Protein AF-A0A0C9X669-F1 (afdb_monomer_lite)

Sequence (153 aa):
MADAERERRRGGKDPAMNGLTVEHLPAEVLSNIFTFCIPDPLKDDTGGRTTLEILEDVCDAWKTITSSTPELWTIISVKFHAGTKKHDVEQAFNSTKLFLQRSGILPLRISIIDRYRSPSSDCASLLRLIAEHSKRWRYVHFEMPMRSHRLIN

Foldseek 3Di:
DPPPVVPVPPPDPDPPCPPPDVVNDPLVVLLVVLLVVQDDLVPDPPPDDHSLNVQLPPDVSSVVSSQQNLSNLQEQHEADDVPDDPVSLVVSQVSNVSSVVSNPLAAHAYEYADPDPDPPRCVVVSVVVVVVNVVRYPHYHYHHDPPPDPPDD

Structure (mmCIF, N/CA/C/O backbone):
data_AF-A0A0C9X669-F1
#
_entry.id   AF-A0A0C9X669-F1
#
loop_
_atom_site.group_PDB
_atom_site.id
_atom_site.type_symbol
_atom_site.label_atom_id
_atom_site.label_alt_id
_atom_site.label_comp_id
_atom_site.label_asym_id
_atom_site.label_entity_id
_atom_site.label_seq_id
_atom_site.pdbx_PDB_ins_code
_atom_site.Cartn_x
_atom_site.Cartn_y
_atom_site.Cartn_z
_atom_site.occupancy
_atom_site.B_iso_or_equiv
_atom_site.auth_seq_id
_atom_site.auth_comp_id
_atom_site.auth_asym_id
_atom_site.auth_atom_id
_atom_site.pdbx_PDB_model_num
ATOM 1 N N . MET A 1 1 ? -30.921 54.934 20.403 1.00 48.88 1 MET A N 1
ATOM 2 C CA . MET A 1 1 ? -30.989 54.160 19.139 1.00 48.88 1 MET A CA 1
ATOM 3 C C . MET A 1 1 ? -29.836 53.151 18.989 1.00 48.88 1 MET A C 1
ATOM 5 O O . MET A 1 1 ? -29.599 52.693 17.883 1.00 48.88 1 MET A O 1
ATOM 9 N N . ALA A 1 2 ? -29.147 52.772 20.081 1.00 50.59 2 ALA A N 1
ATOM 10 C CA . ALA A 1 2 ? -28.011 51.836 20.063 1.00 50.59 2 ALA A CA 1
ATOM 11 C C . ALA A 1 2 ? -28.250 50.534 20.866 1.00 50.59 2 ALA A C 1
ATOM 13 O O . ALA A 1 2 ? -27.429 49.627 20.797 1.00 50.59 2 ALA A O 1
ATOM 14 N N . ASP A 1 3 ? -29.379 50.407 21.578 1.00 43.78 3 ASP A N 1
ATOM 15 C CA . ASP A 1 3 ? -29.669 49.243 22.438 1.00 43.78 3 ASP A CA 1
ATOM 16 C C . ASP A 1 3 ? -30.561 48.168 21.796 1.00 43.78 3 ASP A C 1
ATOM 18 O O . ASP A 1 3 ? -30.650 47.059 22.310 1.00 43.78 3 ASP A O 1
ATOM 22 N N . ALA A 1 4 ? -31.179 48.436 20.641 1.00 43.97 4 ALA A N 1
ATOM 23 C CA . ALA A 1 4 ? -32.070 47.471 19.983 1.00 43.97 4 ALA A CA 1
ATOM 24 C C . ALA A 1 4 ? -31.332 46.421 19.121 1.00 43.97 4 ALA A C 1
ATOM 26 O O . ALA A 1 4 ? -31.909 45.397 18.765 1.00 43.97 4 ALA A O 1
ATOM 27 N N . GLU A 1 5 ? -30.049 46.636 18.807 1.00 40.78 5 GLU A N 1
ATOM 28 C CA . GLU A 1 5 ? -29.266 45.733 17.942 1.00 40.78 5 GLU A CA 1
ATOM 29 C C . GLU A 1 5 ? -28.485 44.670 18.743 1.00 40.78 5 GLU A C 1
ATOM 31 O O . GLU A 1 5 ? -27.978 43.697 18.182 1.00 40.78 5 GLU A O 1
ATOM 36 N N . ARG A 1 6 ? -28.385 44.818 20.074 1.00 38.69 6 ARG A N 1
ATOM 37 C CA . ARG A 1 6 ? -27.573 43.925 20.921 1.00 38.69 6 ARG A CA 1
ATOM 38 C C . ARG A 1 6 ? -28.297 42.641 21.338 1.00 38.69 6 ARG A C 1
ATOM 40 O O . ARG A 1 6 ? -27.639 41.680 21.730 1.00 38.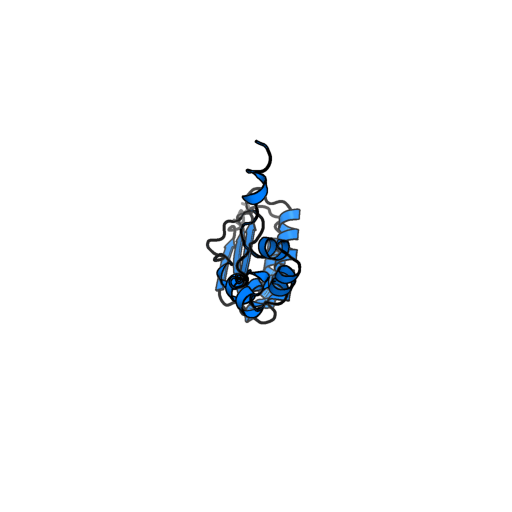69 6 ARG A O 1
ATOM 47 N N . GLU A 1 7 ? -29.620 42.578 21.184 1.00 40.53 7 GLU A N 1
ATOM 48 C CA . GLU A 1 7 ? -30.415 41.395 21.545 1.00 40.53 7 GLU A CA 1
ATOM 49 C C . GLU A 1 7 ? -30.576 40.366 20.413 1.00 40.53 7 GLU A C 1
ATOM 51 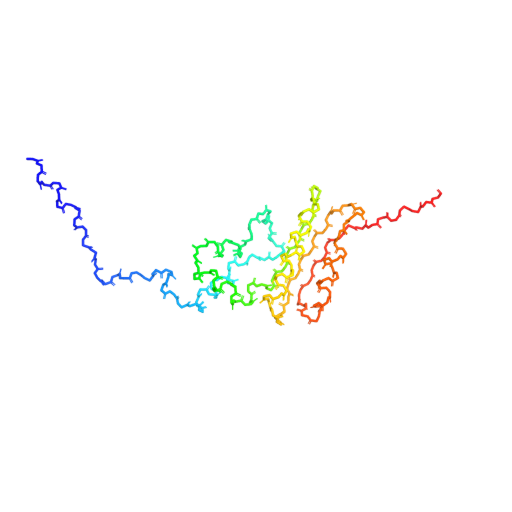O O . GLU A 1 7 ? -30.878 39.204 20.678 1.00 40.53 7 GLU A O 1
ATOM 56 N N . ARG A 1 8 ? -30.259 40.710 19.156 1.00 41.78 8 ARG A N 1
ATOM 57 C CA . ARG A 1 8 ? -30.366 39.768 18.019 1.00 41.78 8 ARG A CA 1
ATOM 58 C C . ARG A 1 8 ? -29.276 38.691 17.961 1.00 41.78 8 ARG A C 1
ATOM 60 O O . ARG A 1 8 ? -29.340 37.808 17.113 1.00 41.78 8 ARG A O 1
ATOM 67 N N . ARG A 1 9 ? -28.286 38.722 18.862 1.00 47.00 9 ARG A N 1
ATOM 68 C CA . ARG A 1 9 ? -27.230 37.692 18.971 1.00 47.00 9 ARG A CA 1
ATOM 69 C C . ARG A 1 9 ? -27.495 36.631 20.041 1.00 47.00 9 ARG A C 1
ATOM 71 O O . ARG A 1 9 ? -26.621 35.810 20.303 1.00 47.00 9 ARG A O 1
ATOM 78 N N . ARG A 1 10 ? -28.686 36.601 20.643 1.00 46.16 10 ARG A N 1
ATOM 79 C CA . ARG A 1 10 ? -29.150 35.454 21.438 1.00 46.16 10 ARG A CA 1
ATOM 80 C C . ARG A 1 10 ? -29.969 34.513 20.558 1.00 46.16 10 ARG A C 1
ATOM 82 O O . ARG A 1 10 ? -31.157 34.313 20.770 1.00 46.16 10 ARG A O 1
ATOM 89 N N . GLY A 1 11 ? -29.311 33.933 19.555 1.00 42.78 11 GLY A N 1
ATOM 90 C CA . GLY A 1 11 ? -29.785 32.683 18.974 1.00 42.78 11 GLY A CA 1
ATOM 91 C C . GLY A 1 11 ? -29.627 31.607 20.040 1.00 42.78 11 GLY A C 1
ATOM 92 O O . GLY A 1 11 ? -28.502 31.232 20.370 1.00 42.78 11 GLY A O 1
ATOM 93 N N . GLY A 1 12 ? -30.742 31.198 20.641 1.00 44.34 12 GLY A N 1
ATOM 94 C CA . GLY A 1 12 ? -30.787 30.076 21.566 1.00 44.34 12 GLY A CA 1
ATOM 95 C C . GLY A 1 12 ? -30.197 28.848 20.887 1.00 44.34 12 GLY A C 1
ATOM 96 O O . GLY A 1 12 ? -30.650 28.435 19.824 1.00 44.34 12 GLY A O 1
ATOM 97 N N . LYS A 1 13 ? -29.142 28.291 21.480 1.00 49.97 13 LYS A N 1
ATOM 98 C CA . LYS A 1 13 ? -28.672 26.962 21.119 1.00 49.97 13 LYS A CA 1
ATOM 99 C C . LYS A 1 13 ? -29.643 25.995 21.781 1.00 49.97 13 LYS A C 1
ATOM 101 O O . LYS A 1 13 ? -29.571 25.806 22.993 1.00 49.97 13 LYS A O 1
ATOM 106 N N . ASP A 1 14 ? -30.588 25.472 21.005 1.00 50.53 14 ASP A N 1
ATOM 107 C CA . ASP A 1 14 ? -31.510 24.443 21.473 1.00 50.53 14 ASP A CA 1
ATOM 108 C C . ASP A 1 14 ? -30.697 23.279 22.070 1.00 50.53 14 ASP A C 1
ATOM 110 O O . ASP A 1 14 ? -29.898 22.664 21.357 1.00 50.53 14 ASP A O 1
ATOM 114 N N . PRO A 1 15 ? -30.869 22.942 23.361 1.00 52.62 15 PRO A N 1
ATOM 115 C CA . PRO A 1 15 ? -30.078 21.906 24.031 1.00 52.62 15 PRO A CA 1
ATOM 116 C C . PRO A 1 15 ? -30.405 20.480 23.549 1.00 52.62 15 PRO A C 1
ATOM 118 O O . PRO A 1 15 ? -29.800 19.520 24.019 1.00 52.62 15 PRO A O 1
ATOM 121 N N . ALA A 1 16 ? -31.352 20.329 22.616 1.00 51.41 16 ALA A N 1
ATOM 122 C CA . ALA A 1 16 ? -31.827 19.048 22.098 1.00 51.41 16 ALA A CA 1
ATOM 123 C C . ALA A 1 16 ? -31.192 18.626 20.758 1.00 51.41 16 ALA A C 1
ATOM 125 O O . ALA A 1 16 ? -31.369 17.484 20.343 1.00 51.41 16 ALA A O 1
ATOM 126 N N . MET A 1 17 ? -30.421 19.498 20.099 1.00 52.75 17 MET A N 1
ATOM 127 C CA . MET A 1 17 ? -29.575 19.118 18.962 1.00 52.75 17 MET A CA 1
ATOM 128 C C . MET A 1 17 ? -28.104 19.320 19.319 1.00 52.75 17 MET A C 1
ATOM 130 O O . MET A 1 17 ? -27.390 20.126 18.722 1.00 52.75 17 MET A O 1
ATOM 134 N N . ASN A 1 18 ? -27.624 18.516 20.271 1.00 55.59 18 ASN A N 1
ATOM 135 C CA . ASN A 1 18 ? -26.244 18.046 20.208 1.00 55.59 18 ASN A CA 1
ATOM 136 C C . ASN A 1 18 ? -26.146 17.200 18.936 1.00 55.59 18 ASN A C 1
ATOM 138 O O . ASN A 1 18 ? -26.348 15.988 18.963 1.00 55.59 18 ASN A O 1
ATOM 142 N N . GLY A 1 19 ? -25.992 17.885 17.800 1.00 56.00 19 GLY A N 1
ATOM 143 C CA . GLY A 1 19 ? -25.885 17.265 16.494 1.00 56.00 19 GLY A CA 1
ATOM 144 C C . GLY A 1 19 ? -24.826 16.180 16.564 1.00 56.00 19 GLY A C 1
ATOM 145 O O . GLY A 1 19 ? -23.771 16.390 17.158 1.00 56.00 19 GLY A O 1
ATOM 146 N N . LEU A 1 20 ? -25.141 15.018 15.998 1.00 61.62 20 LEU A N 1
ATOM 147 C CA . LEU A 1 20 ? -24.198 13.927 15.792 1.00 61.62 20 LEU A CA 1
ATOM 148 C C . LEU A 1 20 ? -23.053 14.453 14.919 1.00 61.62 20 LEU A C 1
ATOM 150 O O . LEU A 1 20 ? -23.101 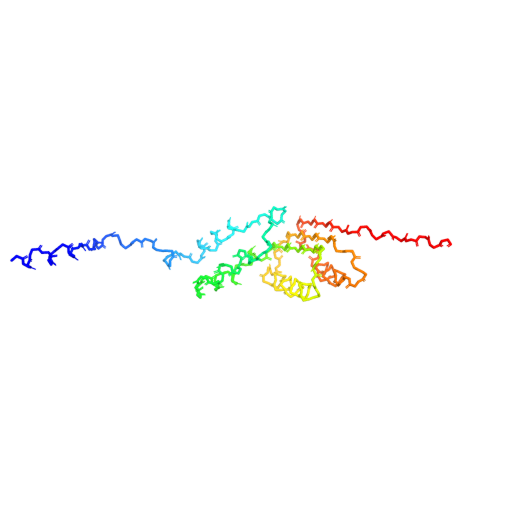14.376 13.693 1.00 61.62 20 LEU A O 1
ATOM 154 N N . THR A 1 21 ? -22.057 15.076 15.539 1.00 79.38 21 THR A N 1
ATOM 155 C CA . THR A 1 21 ? -20.834 15.469 14.856 1.00 79.38 21 THR A CA 1
ATOM 156 C C . THR A 1 21 ? -20.024 14.212 14.591 1.00 79.38 21 THR A C 1
ATOM 158 O O . THR A 1 21 ? -20.125 13.210 15.305 1.00 79.38 21 THR A O 1
ATOM 161 N N . VAL A 1 22 ? -19.224 14.250 13.530 1.00 79.31 22 VAL A N 1
ATOM 162 C CA . VAL A 1 22 ? -18.468 13.084 13.061 1.00 79.31 22 VAL A CA 1
ATOM 163 C C . VAL A 1 22 ? -17.500 12.562 14.136 1.00 79.31 22 VAL A C 1
ATOM 165 O O . VAL A 1 22 ? -17.201 11.373 14.158 1.00 79.31 22 VAL A O 1
ATOM 168 N N . GLU A 1 23 ? -17.088 13.411 15.086 1.00 77.50 23 GLU A N 1
ATOM 169 C CA . GLU A 1 23 ? -16.278 13.025 16.251 1.00 77.50 23 GLU A CA 1
ATOM 170 C C . GLU A 1 23 ? -16.987 12.118 17.277 1.00 77.50 23 GLU A C 1
ATOM 172 O O . GLU A 1 23 ? -16.308 11.472 18.069 1.00 77.50 23 GLU A O 1
ATOM 177 N N . HIS A 1 24 ? -18.322 12.034 17.264 1.00 84.06 24 HIS A N 1
ATOM 178 C CA . HIS A 1 24 ? -19.091 11.163 18.165 1.00 84.06 24 HIS A CA 1
ATOM 179 C C . HIS A 1 24 ? -19.453 9.814 17.534 1.00 84.06 24 HIS A C 1
ATOM 181 O O . HIS A 1 24 ? -20.076 8.976 18.191 1.00 84.06 24 HIS A O 1
ATOM 187 N N . LEU A 1 25 ? -19.101 9.589 16.264 1.00 88.00 25 LEU A N 1
ATOM 188 C CA . LEU A 1 25 ? -19.315 8.292 15.637 1.00 88.00 25 LEU A CA 1
ATOM 189 C C . LEU A 1 25 ? -18.364 7.251 16.249 1.00 88.00 25 LEU A C 1
ATOM 191 O O . LEU A 1 25 ? -17.180 7.540 16.440 1.00 88.00 25 LEU A O 1
ATOM 195 N N . PRO A 1 26 ? -18.838 6.020 16.515 1.00 91.25 26 PRO A N 1
ATOM 196 C CA . PRO A 1 26 ? -17.958 4.927 16.901 1.00 91.25 26 PRO A CA 1
ATOM 197 C C . PRO A 1 26 ? -16.865 4.702 15.852 1.00 91.25 26 PRO A C 1
ATOM 199 O O . PRO A 1 26 ? -17.112 4.824 14.648 1.00 91.25 26 PRO A O 1
ATOM 202 N N . ALA A 1 27 ? -15.678 4.294 16.304 1.00 91.50 27 ALA A N 1
ATOM 203 C CA . ALA A 1 27 ? -14.545 4.007 15.423 1.00 91.50 27 ALA A CA 1
ATOM 204 C C . ALA A 1 27 ? -14.893 2.982 14.327 1.00 91.50 27 ALA A C 1
ATOM 206 O O . ALA A 1 27 ? -14.428 3.117 13.202 1.00 91.50 27 ALA A O 1
ATOM 207 N N . GLU A 1 28 ? -15.760 2.014 14.635 1.00 92.12 28 GLU A N 1
ATOM 208 C CA . GLU A 1 28 ? -16.263 0.990 13.707 1.00 92.12 28 GLU A CA 1
ATOM 209 C C . GLU A 1 28 ? -17.112 1.575 12.568 1.00 92.12 28 GLU A C 1
ATOM 211 O O . GLU A 1 28 ? -17.086 1.098 11.436 1.00 92.12 28 GLU A O 1
ATOM 216 N N . VAL A 1 29 ? -17.887 2.625 12.853 1.00 94.31 29 VAL A N 1
ATOM 217 C CA . VAL A 1 29 ? -18.707 3.294 11.837 1.00 94.31 29 VAL A CA 1
ATOM 218 C C . VAL A 1 29 ? -17.808 4.127 10.930 1.00 94.31 29 VAL A C 1
ATOM 220 O O . VAL A 1 29 ? -17.960 4.083 9.711 1.00 94.31 29 VAL A O 1
ATOM 223 N N . LEU A 1 30 ? -16.842 4.842 11.511 1.00 93.38 30 LEU A N 1
ATOM 224 C CA . LEU A 1 30 ? -15.858 5.613 10.752 1.00 93.38 30 LEU A CA 1
ATOM 225 C C . LEU A 1 30 ? -14.972 4.718 9.883 1.00 93.38 30 LEU A C 1
ATOM 227 O O . LEU A 1 30 ? -14.794 5.024 8.708 1.00 93.38 30 LEU A O 1
ATOM 231 N N . SER A 1 31 ? -14.474 3.597 10.413 1.00 93.44 31 SER A N 1
ATOM 232 C CA . SER A 1 31 ? -13.670 2.650 9.636 1.00 93.44 31 SER A CA 1
ATOM 233 C C . SER A 1 31 ? -14.465 2.100 8.453 1.00 93.44 31 SER A C 1
ATOM 235 O O . SER A 1 31 ? -13.973 2.123 7.325 1.00 93.44 31 SER A O 1
ATOM 237 N N . ASN A 1 32 ? -15.727 1.716 8.670 1.00 93.56 32 ASN A N 1
ATOM 238 C CA . ASN A 1 32 ? -16.619 1.296 7.594 1.00 93.56 32 ASN A CA 1
ATOM 239 C C . ASN A 1 32 ? -16.796 2.400 6.545 1.00 93.56 32 ASN A C 1
ATOM 241 O O . ASN A 1 32 ? -16.626 2.130 5.359 1.00 93.56 32 ASN A O 1
ATOM 245 N N . ILE A 1 33 ? -17.065 3.645 6.951 1.00 93.44 33 ILE A N 1
ATOM 246 C CA . ILE A 1 33 ? -17.164 4.782 6.020 1.00 93.44 33 ILE A CA 1
ATOM 247 C C . ILE A 1 33 ? -15.875 4.928 5.203 1.00 93.44 33 ILE A C 1
ATOM 249 O O . ILE A 1 33 ? -15.943 5.033 3.980 1.00 93.44 33 ILE A O 1
ATOM 253 N N . PHE A 1 34 ? -14.707 4.868 5.844 1.00 93.56 34 PHE A N 1
ATOM 254 C CA . PHE A 1 34 ? -13.420 5.006 5.162 1.00 93.56 34 PHE A CA 1
ATOM 255 C C . PHE A 1 34 ? -13.217 3.929 4.095 1.00 93.56 34 PHE A C 1
ATOM 257 O O . PHE A 1 34 ? -12.693 4.243 3.028 1.00 93.56 34 PHE A O 1
ATOM 264 N N . THR A 1 35 ? -13.688 2.694 4.317 1.00 90.25 35 THR A N 1
ATOM 265 C CA . THR A 1 35 ? -13.587 1.632 3.296 1.00 90.25 35 THR A CA 1
ATOM 266 C C . THR A 1 35 ? -14.381 1.952 2.028 1.00 90.25 35 THR A C 1
ATOM 268 O O . THR A 1 35 ? -13.949 1.585 0.937 1.00 90.25 35 THR A O 1
ATOM 271 N N . PHE A 1 36 ? -15.488 2.695 2.138 1.00 88.44 36 PHE A N 1
ATOM 272 C CA . PHE A 1 36 ? -16.260 3.169 0.984 1.00 88.44 36 PHE A CA 1
ATOM 273 C C . PHE A 1 36 ? -15.625 4.373 0.281 1.00 88.44 36 PHE A C 1
ATOM 275 O O . PHE A 1 36 ? -15.953 4.648 -0.872 1.00 88.44 36 PHE A O 1
ATOM 282 N N . CYS A 1 37 ? -14.720 5.090 0.947 1.00 87.19 37 CYS A N 1
ATOM 283 C CA . CYS A 1 37 ? -14.008 6.224 0.363 1.00 87.19 37 CYS A CA 1
ATOM 284 C C . CYS A 1 37 ? -12.818 5.803 -0.511 1.00 87.19 37 CYS A C 1
ATOM 286 O O . CYS A 1 37 ? -12.292 6.638 -1.249 1.00 87.19 37 CYS A O 1
ATOM 288 N N . ILE A 1 38 ? -12.368 4.546 -0.433 1.00 82.06 38 ILE A N 1
ATOM 289 C CA . ILE A 1 38 ? -11.204 4.095 -1.201 1.00 82.06 38 ILE A CA 1
ATOM 290 C C . ILE A 1 38 ? -11.588 3.906 -2.674 1.00 82.06 38 ILE A C 1
ATOM 292 O O . ILE A 1 38 ? -12.477 3.105 -2.980 1.00 82.06 38 ILE A O 1
ATOM 296 N N . PRO A 1 39 ? -10.918 4.612 -3.604 1.00 74.25 39 PRO A N 1
ATOM 297 C CA . PRO A 1 39 ? -11.195 4.484 -5.024 1.00 74.25 39 PRO A CA 1
ATOM 298 C C . PRO A 1 39 ? -10.828 3.089 -5.538 1.00 74.25 39 PRO A C 1
ATOM 300 O O . PRO A 1 39 ? -9.946 2.399 -5.023 1.00 74.25 39 PRO A O 1
ATOM 303 N N . ASP A 1 40 ? -11.515 2.665 -6.598 1.00 73.06 40 ASP A N 1
ATOM 304 C CA . ASP A 1 40 ? -11.186 1.417 -7.278 1.00 73.06 40 ASP A CA 1
ATOM 305 C C . ASP A 1 40 ? -9.777 1.527 -7.895 1.00 73.06 40 ASP A C 1
ATOM 307 O O . ASP A 1 40 ? -9.569 2.411 -8.729 1.00 73.06 40 ASP A O 1
ATOM 311 N N . PRO A 1 41 ? -8.815 0.641 -7.563 1.00 63.97 41 PRO A N 1
ATOM 312 C CA . PRO A 1 41 ? -7.429 0.726 -8.046 1.00 63.97 41 PRO A CA 1
ATOM 313 C C . PRO A 1 41 ? -7.278 0.737 -9.570 1.00 63.97 41 PRO A C 1
ATOM 315 O O . PRO A 1 41 ? -6.250 1.164 -10.088 1.00 63.97 41 PRO A O 1
ATOM 318 N N . LEU A 1 42 ? -8.284 0.251 -10.298 1.00 60.34 42 LEU A N 1
ATOM 319 C CA . LEU A 1 42 ? -8.309 0.267 -11.763 1.00 60.34 42 LEU A CA 1
ATOM 320 C C . LEU A 1 42 ? -8.747 1.611 -12.353 1.00 60.34 42 LEU A C 1
ATOM 322 O O . LEU A 1 42 ? -8.528 1.864 -13.535 1.00 60.34 42 LEU A O 1
ATOM 326 N N . LYS A 1 43 ? -9.396 2.450 -11.547 1.00 66.12 43 LYS A N 1
ATOM 327 C CA . LYS A 1 43 ? -9.960 3.747 -11.940 1.00 66.12 43 LYS A CA 1
ATOM 328 C C . LYS A 1 43 ? -9.272 4.914 -11.245 1.00 66.12 43 LYS A C 1
ATOM 330 O O . LYS A 1 43 ? -9.548 6.060 -11.580 1.00 66.12 43 LYS A O 1
ATOM 335 N N . ASP A 1 44 ? -8.413 4.619 -10.278 1.00 63.09 44 ASP A N 1
ATOM 336 C CA . ASP A 1 44 ? -7.733 5.628 -9.495 1.00 63.09 44 ASP A CA 1
ATOM 337 C C . ASP A 1 44 ? -6.612 6.277 -10.306 1.00 63.09 44 ASP A C 1
ATOM 339 O O . ASP A 1 44 ? -5.563 5.675 -10.536 1.00 63.09 44 ASP A O 1
ATOM 343 N N . ASP A 1 45 ? -6.861 7.489 -10.791 1.00 58.06 45 ASP A N 1
ATOM 344 C CA . ASP A 1 45 ? -5.917 8.308 -11.554 1.00 58.06 45 ASP A CA 1
ATOM 345 C C . ASP A 1 45 ? -5.359 9.467 -10.722 1.00 58.06 45 ASP A C 1
ATOM 347 O O . ASP A 1 45 ? -4.838 10.435 -11.279 1.00 58.06 45 ASP A O 1
ATOM 351 N N . THR A 1 46 ? -5.454 9.402 -9.385 1.00 54.69 46 THR A N 1
ATOM 352 C CA . THR A 1 46 ? -4.921 10.471 -8.539 1.00 54.69 46 THR A CA 1
ATOM 353 C C . THR A 1 46 ? -3.394 10.479 -8.589 1.00 54.69 46 THR A C 1
ATOM 355 O O . THR A 1 46 ? -2.715 9.807 -7.821 1.00 54.69 46 THR A O 1
ATOM 358 N N . GLY A 1 47 ? -2.837 11.287 -9.492 1.00 48.97 47 GLY A N 1
ATOM 359 C CA . GLY A 1 47 ? -1.433 11.705 -9.499 1.00 48.97 47 GLY A CA 1
ATOM 360 C C . GLY A 1 47 ? -1.118 12.700 -8.374 1.00 48.97 47 GLY A C 1
ATOM 361 O O . GLY A 1 47 ? -0.552 13.759 -8.637 1.00 48.97 47 GLY A O 1
ATOM 362 N N . GLY A 1 48 ? -1.541 12.397 -7.141 1.00 58.12 48 GLY A N 1
ATOM 363 C CA . GLY A 1 48 ? -1.485 13.275 -5.967 1.00 58.12 48 GLY A CA 1
ATOM 364 C C . GLY A 1 48 ? -1.570 12.503 -4.644 1.00 58.12 48 GLY A C 1
ATOM 365 O O . GLY A 1 48 ? -1.193 11.334 -4.598 1.00 58.12 48 GLY A O 1
ATOM 366 N N . ARG A 1 49 ? -2.051 13.157 -3.570 1.00 58.91 49 ARG A N 1
ATOM 367 C CA . ARG A 1 49 ? -2.259 12.500 -2.264 1.00 58.91 49 ARG A CA 1
ATOM 368 C C . ARG A 1 49 ? -3.264 11.355 -2.389 1.00 58.91 49 ARG A C 1
ATOM 370 O O . ARG A 1 49 ? -4.327 11.536 -2.981 1.00 58.91 49 ARG A O 1
ATOM 377 N N . THR A 1 50 ? -2.946 10.215 -1.791 1.00 78.00 50 THR A N 1
ATOM 378 C CA . THR A 1 50 ? -3.861 9.070 -1.710 1.00 78.00 50 THR A CA 1
ATOM 379 C C . THR A 1 50 ? -5.031 9.385 -0.776 1.00 78.00 50 THR A C 1
ATOM 381 O O . THR A 1 50 ? -4.904 10.196 0.144 1.00 78.00 50 THR A O 1
ATOM 384 N N . THR A 1 51 ? -6.171 8.707 -0.949 1.00 82.69 51 THR A N 1
ATOM 385 C CA . THR A 1 51 ? -7.300 8.819 -0.007 1.00 82.69 51 THR A CA 1
ATOM 386 C C . THR A 1 51 ? -6.862 8.578 1.439 1.00 82.69 51 THR A C 1
ATOM 388 O O . THR A 1 51 ? -7.326 9.277 2.332 1.00 82.69 51 THR A O 1
ATOM 391 N N . LEU A 1 52 ? -5.942 7.638 1.683 1.00 87.25 52 LEU A N 1
ATOM 392 C CA . LEU A 1 52 ? -5.463 7.342 3.036 1.00 87.25 52 LEU A CA 1
ATOM 393 C C . LEU A 1 52 ? -4.676 8.503 3.642 1.00 87.25 52 LEU A C 1
ATOM 395 O O . LEU A 1 52 ? -4.904 8.834 4.798 1.00 87.25 52 LEU A O 1
ATOM 399 N N . GLU A 1 53 ? -3.807 9.157 2.869 1.00 86.81 53 GLU A N 1
ATOM 400 C CA . GLU A 1 53 ? -3.085 10.351 3.332 1.00 86.81 53 GLU A CA 1
ATOM 401 C C . GLU A 1 53 ? -4.061 11.477 3.691 1.00 86.81 53 GLU A C 1
ATOM 403 O O . GLU A 1 53 ? -3.909 12.128 4.719 1.00 86.81 53 GLU A O 1
ATOM 408 N N . ILE A 1 54 ? -5.115 11.661 2.889 1.00 89.00 54 ILE A N 1
ATOM 409 C CA . ILE A 1 54 ? -6.160 12.650 3.178 1.00 89.00 54 ILE A CA 1
ATOM 410 C C . ILE A 1 54 ? -6.881 12.312 4.489 1.00 89.00 54 ILE A C 1
ATOM 412 O O . ILE A 1 54 ? -7.125 13.214 5.284 1.00 89.00 54 ILE A O 1
ATOM 416 N N . LEU A 1 55 ? -7.209 11.037 4.725 1.00 91.25 55 LEU A N 1
ATOM 417 C CA . LEU A 1 55 ? -7.864 10.594 5.960 1.00 91.25 55 LEU A CA 1
ATOM 418 C C . LEU A 1 55 ? -6.954 10.752 7.188 1.00 91.25 55 LEU A C 1
ATOM 420 O O . LEU A 1 55 ? -7.422 11.182 8.242 1.00 91.25 55 LEU A O 1
ATOM 424 N N . GLU A 1 56 ? -5.662 10.437 7.063 1.00 91.19 56 GLU A N 1
ATOM 425 C CA . GLU A 1 56 ? -4.686 10.580 8.149 1.00 91.19 56 GLU A CA 1
ATOM 426 C C . GLU A 1 56 ? -4.416 12.048 8.527 1.00 91.19 56 GLU A C 1
ATOM 428 O O . GLU A 1 56 ? -4.078 12.319 9.680 1.00 91.19 56 GLU A O 1
ATOM 433 N N . ASP A 1 57 ? -4.608 12.990 7.599 1.00 91.94 57 ASP A N 1
ATOM 434 C CA . ASP A 1 57 ? -4.359 14.423 7.810 1.00 91.94 57 ASP A CA 1
ATOM 435 C C . ASP A 1 57 ? -5.529 15.177 8.481 1.00 91.94 57 ASP A C 1
ATOM 437 O O . ASP A 1 57 ? -5.380 16.351 8.824 1.00 91.94 57 ASP A O 1
ATOM 441 N N . VAL A 1 58 ? -6.699 14.548 8.677 1.00 92.56 58 VAL A N 1
ATOM 442 C CA . VAL A 1 58 ? -7.881 15.229 9.249 1.00 92.56 58 VAL A CA 1
ATOM 443 C C . VAL A 1 58 ? -7.709 15.520 10.741 1.00 92.56 58 VAL A C 1
ATOM 445 O O . VAL A 1 58 ? -7.843 16.664 11.175 1.00 92.56 58 VAL A O 1
ATOM 448 N N . CYS A 1 59 ? -7.457 14.484 11.544 1.00 92.38 59 CYS A N 1
ATOM 449 C CA . CYS A 1 59 ? -7.183 14.589 12.977 1.00 92.38 59 CYS A CA 1
ATOM 450 C C . CYS A 1 59 ? -6.532 13.300 13.506 1.00 92.38 59 CYS A C 1
ATOM 452 O O . CYS A 1 59 ? -6.592 12.248 12.864 1.00 92.38 59 CYS A O 1
ATOM 454 N N . ASP A 1 60 ? -5.970 13.348 14.719 1.00 92.19 60 ASP A N 1
ATOM 455 C CA . ASP A 1 60 ? -5.282 12.197 15.329 1.00 92.19 60 ASP A CA 1
ATOM 456 C C . ASP A 1 60 ? -6.183 10.960 15.489 1.00 92.19 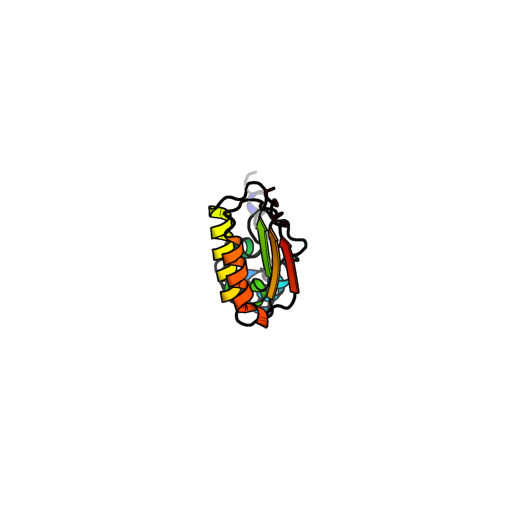60 ASP A C 1
ATOM 458 O O . ASP A 1 60 ? -5.721 9.821 15.357 1.00 92.19 60 ASP A O 1
ATOM 462 N N . ALA A 1 61 ? -7.484 11.163 15.724 1.00 93.19 61 ALA A N 1
ATOM 463 C CA . ALA A 1 61 ? -8.447 10.068 15.813 1.00 93.19 61 ALA A CA 1
ATOM 464 C C . ALA A 1 61 ? -8.608 9.352 14.462 1.00 93.19 61 ALA A C 1
ATOM 466 O O . ALA A 1 61 ? -8.561 8.124 14.404 1.00 93.19 61 ALA A O 1
ATOM 467 N N . TRP A 1 62 ? -8.723 10.101 13.362 1.00 94.94 62 TRP A N 1
ATOM 468 C CA . TRP A 1 62 ? -8.846 9.533 12.017 1.00 94.94 62 TRP A CA 1
ATOM 469 C C . TRP A 1 62 ? -7.563 8.847 11.576 1.00 94.94 62 TRP A C 1
ATOM 471 O O . TRP A 1 62 ? -7.619 7.758 11.007 1.00 94.94 62 TRP A O 1
ATOM 481 N N . LYS A 1 63 ? -6.406 9.422 11.910 1.00 94.62 63 LYS A N 1
ATOM 482 C CA . LYS A 1 63 ? -5.109 8.781 11.695 1.00 94.62 63 LYS A CA 1
ATOM 483 C C . LYS A 1 63 ? -5.004 7.442 12.417 1.00 94.62 63 LYS A C 1
ATOM 485 O O . LYS A 1 63 ? -4.567 6.456 11.820 1.00 94.62 63 LYS A O 1
ATOM 490 N N . THR A 1 64 ? -5.440 7.397 13.676 1.00 94.88 64 THR A N 1
ATOM 491 C CA . THR A 1 64 ? -5.461 6.170 14.481 1.00 94.88 64 THR A CA 1
ATOM 492 C C . THR A 1 64 ? -6.368 5.120 13.848 1.00 94.88 64 THR A C 1
ATOM 494 O O . THR A 1 64 ? -5.906 4.009 13.610 1.00 94.88 64 THR A O 1
ATOM 497 N N . ILE A 1 65 ? -7.607 5.485 13.499 1.00 94.94 65 ILE A N 1
ATOM 498 C CA . ILE A 1 65 ? -8.580 4.581 12.861 1.00 94.94 65 ILE A CA 1
ATOM 499 C C . ILE A 1 65 ? -8.056 4.074 11.515 1.00 94.94 65 ILE A C 1
ATOM 501 O O . ILE A 1 65 ? -8.099 2.878 11.239 1.00 94.94 65 ILE A O 1
ATOM 505 N N . THR A 1 66 ? -7.519 4.965 10.683 1.00 94.31 66 THR A N 1
ATOM 506 C CA . THR A 1 66 ? -6.985 4.606 9.363 1.00 94.31 66 THR A CA 1
ATOM 507 C C . THR A 1 66 ? -5.824 3.625 9.506 1.00 94.31 66 THR A C 1
ATOM 509 O O . THR A 1 66 ? -5.787 2.595 8.836 1.00 94.31 66 THR A O 1
ATOM 512 N N . SER A 1 67 ? -4.908 3.890 10.441 1.00 92.81 67 SER A N 1
ATOM 513 C CA . SER A 1 67 ? -3.760 3.023 10.725 1.00 92.81 67 SER A CA 1
ATOM 514 C C . SER A 1 67 ? -4.148 1.673 11.340 1.00 92.81 67 SER A C 1
ATOM 516 O O . SER A 1 67 ? -3.424 0.699 11.140 1.00 92.81 67 SER A O 1
ATOM 518 N N . SER A 1 68 ? -5.258 1.604 12.083 1.00 93.62 68 SER A N 1
ATOM 519 C CA . SER A 1 68 ? -5.735 0.393 12.760 1.00 93.62 68 SER A CA 1
ATOM 520 C C . SER A 1 68 ? -6.775 -0.410 11.976 1.00 93.62 68 SER A C 1
ATOM 522 O O . SER A 1 68 ? -7.226 -1.431 12.489 1.00 93.62 68 SER A O 1
ATOM 524 N N . THR A 1 69 ? -7.142 0.011 10.760 1.00 95.38 69 THR A N 1
ATOM 525 C CA . THR A 1 69 ? -8.123 -0.675 9.897 1.00 95.38 69 THR A CA 1
ATOM 526 C C . THR A 1 69 ? -7.408 -1.338 8.710 1.00 95.38 69 THR A C 1
ATOM 528 O O . THR A 1 69 ? -7.170 -0.670 7.699 1.00 95.38 69 THR A O 1
ATOM 531 N N . PRO A 1 70 ? -7.029 -2.632 8.791 1.00 95.25 70 PRO A N 1
ATOM 532 C CA . PRO A 1 70 ? -6.213 -3.301 7.773 1.00 95.25 70 PRO A CA 1
ATOM 533 C C . PRO A 1 70 ? -6.839 -3.323 6.374 1.00 95.25 70 PRO A C 1
ATOM 535 O O . PRO A 1 70 ? -6.115 -3.303 5.378 1.00 95.25 70 PRO A O 1
ATOM 538 N N . GLU A 1 71 ? -8.170 -3.339 6.282 1.00 93.88 71 GLU A N 1
ATOM 539 C CA . GLU A 1 71 ? -8.944 -3.355 5.038 1.00 93.88 71 GLU A CA 1
ATOM 540 C C . GLU A 1 71 ? -8.582 -2.176 4.132 1.00 93.88 71 GLU A C 1
ATOM 542 O O . GLU A 1 71 ? -8.502 -2.337 2.910 1.00 93.88 71 GLU A O 1
ATOM 547 N N . LEU A 1 72 ? -8.281 -1.019 4.731 1.00 93.00 72 LEU A N 1
ATOM 548 C CA . LEU A 1 72 ? -7.926 0.198 4.008 1.00 93.00 72 LEU A CA 1
ATOM 549 C C . LEU A 1 72 ? -6.591 0.081 3.256 1.00 93.00 72 LEU A C 1
ATOM 551 O O . LEU A 1 72 ? -6.364 0.768 2.266 1.00 93.00 72 LEU A O 1
ATOM 555 N N . TRP A 1 73 ? -5.727 -0.837 3.683 1.00 93.81 73 TRP A N 1
ATOM 556 C CA . TRP A 1 73 ? -4.372 -1.023 3.160 1.00 93.81 73 TRP A CA 1
ATOM 557 C C . TRP A 1 73 ? -4.277 -2.164 2.140 1.00 93.81 73 TRP A C 1
ATOM 559 O O . TRP A 1 73 ? -3.186 -2.524 1.701 1.00 93.81 73 TRP A O 1
ATOM 569 N N . THR A 1 74 ? -5.408 -2.777 1.771 1.00 93.00 74 THR A N 1
ATOM 570 C CA . THR A 1 74 ? -5.455 -3.955 0.881 1.00 93.00 74 THR A CA 1
ATOM 571 C C . THR A 1 74 ? -5.325 -3.626 -0.605 1.00 93.00 74 THR A C 1
ATOM 573 O O . THR A 1 74 ? -5.148 -4.532 -1.426 1.00 93.00 74 THR A O 1
ATOM 576 N N . ILE A 1 75 ? -5.414 -2.344 -0.960 1.00 91.06 75 ILE A N 1
ATOM 577 C CA . ILE A 1 75 ? -5.389 -1.852 -2.334 1.00 91.06 75 ILE A CA 1
ATOM 578 C C . ILE A 1 75 ? -4.043 -1.184 -2.605 1.00 91.06 75 ILE A C 1
ATOM 580 O O . ILE A 1 75 ? -3.737 -0.146 -2.034 1.00 91.06 75 ILE A O 1
ATOM 584 N N . ILE A 1 76 ? -3.248 -1.771 -3.498 1.00 90.44 76 ILE A N 1
ATOM 585 C CA . ILE A 1 76 ? -1.939 -1.245 -3.903 1.00 90.44 76 ILE A CA 1
ATOM 586 C C . ILE A 1 76 ? -2.032 -0.837 -5.372 1.00 90.44 76 ILE A C 1
ATOM 588 O O . ILE A 1 76 ? -2.254 -1.685 -6.237 1.00 90.44 76 ILE A O 1
ATOM 592 N N . SER A 1 77 ? -1.856 0.452 -5.656 1.00 89.31 77 SER A N 1
ATOM 593 C CA . SER A 1 77 ? -1.838 1.001 -7.014 1.00 89.31 77 SER A CA 1
ATOM 594 C C . SER A 1 77 ? -0.533 1.755 -7.233 1.00 89.31 77 SER A C 1
ATOM 596 O O . SER A 1 77 ? -0.227 2.690 -6.495 1.00 89.31 77 SER A O 1
ATOM 598 N N . VAL A 1 78 ? 0.260 1.330 -8.216 1.00 88.00 78 VAL A N 1
ATOM 599 C CA . VAL A 1 78 ? 1.537 1.969 -8.557 1.00 88.00 78 VAL A CA 1
ATOM 600 C C . VAL A 1 78 ? 1.568 2.263 -10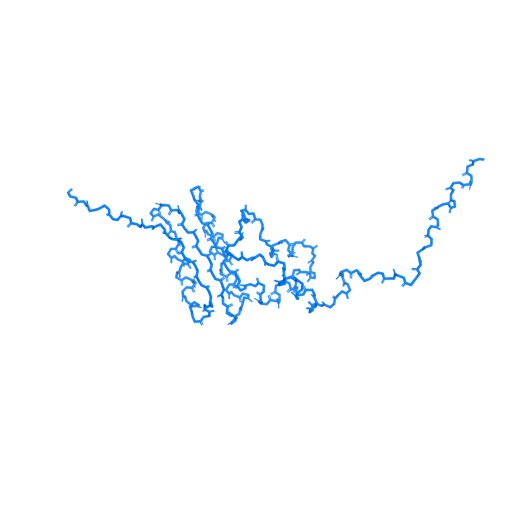.049 1.00 88.00 78 VAL A C 1
ATOM 602 O O . VAL A 1 78 ? 1.384 1.366 -10.871 1.00 88.00 78 VAL A O 1
ATOM 605 N N . LYS A 1 79 ? 1.819 3.525 -10.402 1.00 86.94 79 LYS A N 1
ATOM 606 C CA . LYS A 1 79 ? 1.889 3.991 -11.788 1.00 86.94 79 LYS A CA 1
ATOM 607 C C . LYS A 1 79 ? 3.226 4.675 -12.050 1.00 86.94 79 LYS A C 1
ATOM 609 O O . LYS A 1 79 ? 3.601 5.616 -11.355 1.00 86.94 79 LYS A O 1
ATOM 614 N N . PHE A 1 80 ? 3.928 4.214 -13.077 1.00 85.62 80 PHE A N 1
ATOM 615 C CA . PHE A 1 80 ? 5.150 4.824 -13.583 1.00 85.62 80 PHE A CA 1
ATOM 616 C C . PHE A 1 80 ? 4.928 5.310 -15.015 1.00 85.62 80 PHE A C 1
ATOM 618 O O . PHE A 1 80 ? 4.429 4.580 -15.873 1.00 85.62 80 PHE A O 1
ATOM 625 N N . HIS A 1 81 ? 5.308 6.558 -15.277 1.00 84.31 81 HIS A N 1
ATOM 626 C CA . HIS A 1 81 ? 5.053 7.270 -16.528 1.00 84.31 81 HIS A CA 1
ATOM 627 C C . HIS A 1 81 ? 6.356 7.802 -17.135 1.00 84.31 81 HIS A C 1
ATOM 629 O O . HIS A 1 81 ? 7.426 7.783 -16.519 1.00 84.31 81 HIS A O 1
ATOM 635 N N . ALA A 1 82 ? 6.263 8.344 -18.351 1.00 78.19 82 ALA A N 1
ATOM 636 C CA . ALA A 1 82 ? 7.334 9.160 -18.907 1.00 78.19 82 ALA A CA 1
ATOM 637 C C . ALA A 1 82 ? 7.581 10.372 -17.987 1.00 78.19 82 ALA A C 1
ATOM 639 O O . ALA A 1 82 ? 6.689 11.189 -17.784 1.00 78.19 82 ALA A O 1
ATOM 640 N N . GLY A 1 83 ? 8.781 10.461 -17.407 1.00 78.75 83 GLY A N 1
ATOM 641 C CA . GLY A 1 83 ? 9.149 11.510 -16.448 1.00 78.75 83 GLY A CA 1
ATOM 642 C C . GLY A 1 83 ? 9.211 11.067 -14.983 1.00 78.75 83 GLY A C 1
ATOM 643 O O . GLY A 1 83 ? 9.691 11.848 -14.164 1.00 78.75 83 GLY A O 1
ATOM 644 N N . THR A 1 84 ? 8.810 9.831 -14.653 1.00 82.81 84 THR A N 1
ATOM 645 C CA . THR A 1 84 ? 9.039 9.243 -13.322 1.00 82.81 84 THR A CA 1
ATOM 646 C C . THR A 1 84 ? 10.527 9.294 -12.971 1.00 82.81 84 THR A C 1
ATOM 648 O O . THR A 1 84 ? 11.383 8.823 -13.730 1.00 82.81 84 THR A O 1
ATOM 651 N N . LYS A 1 85 ? 10.837 9.885 -11.816 1.00 85.12 85 LYS A N 1
ATOM 652 C CA . LYS A 1 85 ? 12.192 10.015 -11.277 1.00 85.12 85 LYS A CA 1
ATOM 653 C C . LYS A 1 85 ? 12.494 8.853 -10.335 1.00 85.12 85 LYS A C 1
ATOM 655 O O . LYS A 1 85 ? 11.596 8.204 -9.810 1.00 85.12 85 LYS A O 1
ATOM 660 N N . LYS A 1 86 ? 13.781 8.636 -10.048 1.00 82.81 86 LYS A N 1
ATOM 661 C CA . LYS A 1 86 ? 14.228 7.616 -9.084 1.00 82.81 86 LYS A CA 1
ATOM 662 C C . LYS A 1 86 ? 13.560 7.770 -7.708 1.00 82.81 86 LYS A C 1
ATOM 664 O O . LYS A 1 86 ? 13.153 6.777 -7.122 1.00 82.81 86 LYS A O 1
ATOM 669 N N . HIS A 1 87 ? 13.409 9.010 -7.241 1.00 85.56 87 HIS A N 1
ATOM 670 C CA . HIS A 1 87 ? 12.726 9.320 -5.982 1.00 85.56 87 HIS A CA 1
ATOM 671 C C . HIS A 1 87 ? 11.275 8.809 -5.958 1.00 85.56 87 HIS A C 1
ATOM 673 O O . HIS A 1 87 ? 10.844 8.244 -4.961 1.00 85.56 87 HIS A O 1
ATOM 679 N N . ASP A 1 88 ? 10.538 8.943 -7.063 1.00 85.12 88 ASP A N 1
ATOM 680 C CA . ASP A 1 88 ? 9.140 8.502 -7.141 1.00 85.12 88 ASP A CA 1
ATOM 681 C C . ASP A 1 88 ? 9.037 6.970 -7.049 1.00 85.12 88 ASP A C 1
ATOM 683 O O . ASP A 1 88 ? 8.119 6.431 -6.434 1.00 85.12 88 ASP A O 1
ATOM 687 N N . VAL A 1 89 ? 10.015 6.257 -7.620 1.00 84.81 89 VAL A N 1
ATOM 688 C CA . VAL A 1 89 ? 10.111 4.791 -7.527 1.00 84.81 89 VAL A CA 1
ATOM 689 C C . VAL A 1 89 ? 10.417 4.345 -6.096 1.00 84.81 89 VAL A C 1
ATOM 691 O O . VAL A 1 89 ? 9.803 3.401 -5.600 1.00 84.81 89 VAL A O 1
ATOM 694 N N . GLU A 1 90 ? 11.330 5.035 -5.413 1.00 88.00 90 GLU A N 1
ATOM 695 C CA . GLU A 1 90 ? 11.661 4.769 -4.009 1.00 88.00 90 GLU A CA 1
ATOM 696 C C . GLU A 1 90 ? 10.467 5.039 -3.083 1.00 88.00 90 GLU A C 1
ATOM 698 O O . GLU A 1 90 ? 10.147 4.217 -2.221 1.00 88.00 90 GLU A O 1
ATOM 703 N N . GLN A 1 91 ? 9.748 6.143 -3.302 1.00 87.75 91 GLN A N 1
ATOM 704 C CA . GLN A 1 91 ? 8.519 6.449 -2.577 1.00 87.75 91 GLN A CA 1
ATOM 705 C C . GLN A 1 91 ? 7.456 5.369 -2.809 1.00 87.75 91 GLN A C 1
ATOM 707 O O . GLN A 1 91 ? 6.889 4.860 -1.844 1.00 87.75 91 GLN A O 1
ATOM 712 N N . ALA A 1 92 ? 7.233 4.949 -4.059 1.00 88.44 92 ALA A N 1
ATOM 713 C CA . ALA A 1 92 ? 6.295 3.874 -4.373 1.00 88.44 92 ALA A CA 1
ATOM 714 C C . ALA A 1 92 ? 6.674 2.550 -3.686 1.00 88.44 92 ALA A C 1
ATOM 716 O O . ALA A 1 92 ? 5.800 1.840 -3.183 1.00 88.44 92 ALA A O 1
ATOM 717 N N . PHE A 1 93 ? 7.968 2.227 -3.617 1.00 90.75 93 PHE A N 1
ATOM 718 C CA . PHE A 1 93 ? 8.463 1.049 -2.906 1.00 90.75 93 PHE A CA 1
ATOM 719 C C . PHE A 1 93 ? 8.176 1.125 -1.399 1.00 90.75 93 PHE A C 1
ATOM 721 O O . PHE A 1 93 ? 7.625 0.182 -0.825 1.00 90.75 93 PHE A O 1
ATOM 728 N N . ASN A 1 94 ? 8.488 2.257 -0.764 1.00 92.50 94 ASN A N 1
ATOM 729 C CA . ASN A 1 94 ? 8.257 2.466 0.666 1.00 92.50 94 ASN A CA 1
ATOM 730 C C . ASN A 1 94 ? 6.763 2.445 1.019 1.00 92.50 94 ASN A C 1
ATOM 732 O O . ASN A 1 94 ? 6.370 1.761 1.967 1.00 92.50 94 ASN A O 1
ATOM 736 N N . SER A 1 95 ? 5.922 3.109 0.222 1.00 91.19 95 SER A N 1
ATOM 737 C CA . SER A 1 95 ? 4.467 3.060 0.384 1.00 91.19 95 SER A CA 1
ATOM 738 C C . SER A 1 95 ? 3.939 1.638 0.206 1.00 91.19 95 SER A C 1
ATOM 740 O O . SER A 1 95 ? 3.186 1.154 1.043 1.00 91.19 95 SER A O 1
ATOM 742 N N . THR A 1 96 ? 4.399 0.906 -0.811 1.00 92.62 96 THR A N 1
ATOM 743 C CA . THR A 1 96 ? 3.997 -0.496 -1.016 1.00 92.62 96 THR A CA 1
ATOM 744 C C . THR A 1 96 ? 4.350 -1.362 0.191 1.00 92.62 96 THR A C 1
ATOM 746 O O . THR A 1 96 ? 3.520 -2.141 0.657 1.00 92.62 96 THR A O 1
ATOM 749 N N . LYS A 1 97 ? 5.550 -1.195 0.759 1.00 95.12 97 LYS A N 1
ATOM 750 C CA . LYS A 1 97 ? 5.966 -1.904 1.975 1.00 95.12 97 LYS A CA 1
ATOM 751 C C . LYS A 1 97 ? 5.048 -1.593 3.162 1.00 95.12 97 LYS A C 1
ATOM 753 O O . LYS A 1 97 ? 4.644 -2.513 3.872 1.00 95.12 97 LYS A O 1
ATOM 758 N N . LEU A 1 98 ? 4.686 -0.324 3.351 1.00 94.06 98 LEU A N 1
ATOM 759 C CA . LEU A 1 98 ? 3.759 0.095 4.404 1.00 94.06 98 LEU A CA 1
ATOM 760 C C . LEU A 1 98 ? 2.370 -0.538 4.225 1.00 94.06 98 LEU A C 1
ATOM 762 O O . LEU A 1 98 ? 1.808 -1.061 5.187 1.00 94.06 98 LEU A O 1
ATOM 766 N N . PHE A 1 99 ? 1.842 -0.552 3.000 1.00 94.12 99 PHE A N 1
ATOM 767 C CA . PHE A 1 99 ? 0.550 -1.169 2.685 1.00 94.12 99 PHE A CA 1
ATOM 768 C C . PHE A 1 99 ? 0.568 -2.678 2.943 1.00 94.12 99 PHE A C 1
ATOM 770 O O . PHE A 1 99 ? -0.345 -3.218 3.571 1.00 94.12 99 PHE A O 1
ATOM 777 N N . LEU A 1 100 ? 1.633 -3.372 2.535 1.00 95.56 100 LEU A N 1
ATOM 778 C CA . LEU A 1 100 ? 1.806 -4.803 2.802 1.00 95.56 100 LEU A CA 1
ATOM 779 C C . LEU A 1 100 ? 1.849 -5.112 4.303 1.00 95.56 100 LEU A C 1
ATOM 781 O O . LEU A 1 100 ? 1.246 -6.098 4.733 1.00 95.56 100 LEU A O 1
ATOM 785 N N . GLN A 1 101 ? 2.517 -4.261 5.090 1.00 96.00 101 GLN A N 1
ATOM 786 C CA . GLN A 1 101 ? 2.591 -4.388 6.544 1.00 96.00 101 GLN A CA 1
ATOM 787 C C . GLN A 1 101 ? 1.226 -4.154 7.204 1.00 96.00 101 GLN A C 1
ATOM 789 O O . GLN A 1 101 ? 0.783 -4.978 8.002 1.00 96.00 101 GLN A O 1
ATOM 794 N N . ARG A 1 102 ? 0.547 -3.048 6.875 1.00 95.31 102 ARG A N 1
ATOM 795 C CA . ARG A 1 102 ? -0.717 -2.657 7.522 1.00 95.31 102 ARG A CA 1
ATOM 796 C C . ARG A 1 102 ? -1.909 -3.518 7.103 1.00 95.31 102 ARG A C 1
ATOM 798 O O . ARG A 1 102 ? -2.802 -3.741 7.908 1.00 95.31 102 ARG A O 1
ATOM 805 N N . SER A 1 103 ? -1.896 -4.076 5.894 1.00 95.31 103 SER A N 1
ATOM 806 C CA . SER A 1 103 ? -2.937 -5.010 5.431 1.00 95.31 103 SER A CA 1
ATOM 807 C C . SER A 1 103 ? -2.881 -6.392 6.097 1.00 95.31 103 SER A C 1
ATOM 809 O O . SER A 1 103 ? -3.792 -7.204 5.916 1.00 95.31 103 SER A O 1
ATOM 811 N N . GLY A 1 104 ? -1.823 -6.693 6.858 1.00 95.31 104 GLY A N 1
ATOM 812 C CA . GLY A 1 104 ? -1.716 -7.914 7.653 1.00 95.31 104 GLY A CA 1
ATOM 813 C C . GLY A 1 104 ? -1.752 -9.184 6.803 1.00 95.31 104 GLY A C 1
ATOM 814 O O . GLY A 1 104 ? -0.843 -9.440 6.019 1.00 95.31 104 GLY A O 1
ATOM 815 N N . ILE A 1 105 ? -2.790 -10.005 6.969 1.00 96.50 105 ILE A N 1
ATOM 816 C CA . ILE A 1 105 ? -2.995 -11.244 6.196 1.00 96.50 105 ILE A CA 1
ATOM 817 C C . ILE A 1 105 ? -4.102 -11.118 5.146 1.00 96.50 105 ILE A C 1
ATOM 819 O O . ILE A 1 105 ? -4.370 -12.077 4.422 1.00 96.50 105 ILE A O 1
ATOM 823 N N . LEU A 1 106 ? -4.747 -9.952 5.052 1.00 96.75 106 LEU A N 1
ATOM 824 C CA . LEU A 1 106 ? -5.925 -9.782 4.213 1.00 96.75 106 LEU A CA 1
ATOM 825 C C . LEU A 1 106 ? -5.592 -9.947 2.724 1.00 96.75 106 LEU A C 1
ATOM 827 O O . LEU A 1 106 ? -4.456 -9.659 2.314 1.00 96.75 106 LEU A O 1
ATOM 831 N N . PRO A 1 107 ? -6.563 -10.395 1.907 1.00 96.75 107 PRO A N 1
ATOM 832 C CA . PRO A 1 107 ? -6.368 -10.511 0.473 1.00 96.75 107 PRO A CA 1
ATOM 833 C C . PRO A 1 107 ? -6.069 -9.158 -0.183 1.00 96.75 107 PRO A C 1
ATOM 835 O O . PRO A 1 107 ? -6.692 -8.153 0.145 1.00 96.75 107 PRO A O 1
ATOM 838 N N . LEU A 1 108 ? -5.140 -9.149 -1.135 1.00 94.50 108 LEU A N 1
ATOM 839 C CA . LEU A 1 108 ? -4.632 -7.952 -1.798 1.00 94.50 108 LEU A CA 1
ATOM 840 C C . LEU A 1 108 ? -5.253 -7.760 -3.184 1.00 94.50 108 LEU A C 1
ATOM 842 O O . LEU A 1 108 ? -5.436 -8.720 -3.944 1.00 94.50 108 LEU A O 1
ATOM 846 N N . ARG A 1 109 ? -5.516 -6.498 -3.527 1.00 92.50 109 ARG A N 1
ATOM 847 C CA . ARG A 1 109 ? -5.847 -6.040 -4.880 1.00 92.50 109 ARG A CA 1
ATOM 848 C C . ARG A 1 109 ? -4.710 -5.146 -5.358 1.00 92.50 109 ARG A C 1
ATOM 850 O O . ARG A 1 109 ? -4.461 -4.105 -4.759 1.00 92.50 109 ARG A O 1
ATOM 857 N N . ILE A 1 110 ? -4.014 -5.564 -6.408 1.00 91.56 110 ILE A N 1
ATOM 858 C CA . ILE A 1 110 ? -2.781 -4.916 -6.859 1.00 91.56 110 ILE A CA 1
ATOM 859 C C . ILE A 1 110 ? -2.933 -4.481 -8.316 1.00 91.56 110 ILE A C 1
ATOM 861 O O . ILE A 1 110 ? -3.349 -5.270 -9.163 1.00 91.56 110 ILE A O 1
ATOM 865 N N . SER A 1 111 ? -2.574 -3.235 -8.606 1.00 90.56 111 SER A N 1
ATOM 866 C CA . SER A 1 111 ? -2.480 -2.682 -9.955 1.00 90.56 111 SER A CA 1
ATOM 867 C C . SER A 1 111 ? -1.108 -2.040 -10.127 1.00 90.56 111 SER A C 1
ATOM 869 O O . SER A 1 111 ? -0.748 -1.143 -9.366 1.00 90.56 111 SER A O 1
ATOM 871 N N . ILE A 1 112 ? -0.319 -2.515 -11.090 1.00 87.81 112 ILE A N 1
ATOM 872 C CA . ILE A 1 112 ? 0.970 -1.910 -11.431 1.00 87.81 112 ILE A CA 1
ATOM 873 C C . ILE A 1 112 ? 0.975 -1.589 -12.909 1.00 87.81 112 ILE A C 1
ATOM 875 O O . ILE A 1 112 ? 0.886 -2.483 -13.748 1.00 87.81 112 ILE A O 1
ATOM 879 N N . ILE A 1 113 ? 1.100 -0.303 -13.203 1.00 87.12 113 ILE A N 1
ATOM 880 C CA . ILE A 1 113 ? 1.194 0.219 -14.556 1.00 87.12 113 ILE A CA 1
ATOM 881 C C . ILE A 1 113 ? 2.582 0.810 -14.714 1.00 87.12 113 ILE A C 1
ATOM 883 O O . ILE A 1 113 ? 2.877 1.896 -14.224 1.00 87.12 113 ILE A O 1
ATOM 887 N N . ASP A 1 114 ? 3.440 0.082 -15.404 1.00 84.75 114 ASP A N 1
ATOM 888 C CA . ASP A 1 114 ? 4.763 0.519 -15.788 1.00 84.75 114 ASP A CA 1
ATOM 889 C C . ASP A 1 114 ? 4.759 0.891 -17.276 1.00 84.75 114 ASP A C 1
ATOM 891 O O . ASP A 1 114 ? 4.801 0.049 -18.172 1.00 84.75 114 ASP A O 1
ATOM 895 N N . ARG A 1 115 ? 4.698 2.194 -17.556 1.00 81.75 115 ARG A N 1
ATOM 896 C CA . ARG A 1 115 ? 4.912 2.752 -18.903 1.00 81.75 115 ARG A CA 1
ATOM 897 C C . ARG A 1 115 ? 6.321 3.334 -19.046 1.00 81.75 115 ARG A C 1
ATOM 899 O O . ARG A 1 115 ? 6.613 4.036 -20.019 1.00 81.75 115 ARG A O 1
ATOM 906 N N . TYR A 1 116 ? 7.201 3.065 -18.083 1.00 71.00 116 TYR A N 1
ATOM 907 C CA . TYR A 1 116 ? 8.545 3.607 -17.991 1.00 71.00 116 TYR A CA 1
ATOM 908 C C . TYR A 1 116 ? 9.527 2.747 -18.800 1.00 71.00 116 TYR A C 1
ATOM 910 O O . TYR A 1 116 ? 9.786 1.583 -18.516 1.00 71.00 116 TYR A O 1
ATOM 918 N N . ARG A 1 117 ? 10.109 3.327 -19.856 1.00 61.84 117 ARG A N 1
ATOM 919 C CA . ARG A 1 117 ? 11.031 2.624 -20.772 1.00 61.84 117 ARG A CA 1
ATOM 920 C C . ARG A 1 117 ? 12.503 2.631 -20.333 1.00 61.84 117 ARG A C 1
ATOM 922 O O . ARG A 1 117 ? 13.356 2.242 -21.129 1.00 61.84 117 ARG A O 1
ATOM 929 N N . SER A 1 118 ? 12.844 3.096 -19.127 1.00 59.03 118 SER A N 1
ATOM 930 C CA . SER A 1 118 ? 14.260 3.181 -18.742 1.00 59.03 118 SER A CA 1
ATOM 931 C C . SER A 1 118 ? 14.832 1.810 -18.352 1.00 59.03 118 SER A C 1
ATOM 933 O O . SER A 1 118 ? 14.210 1.090 -17.568 1.00 59.03 118 SER A O 1
ATOM 935 N N . PRO A 1 119 ? 16.055 1.465 -18.797 1.00 53.38 119 PRO A N 1
ATOM 936 C CA . PRO A 1 119 ? 16.746 0.245 -18.380 1.00 53.38 119 PRO A CA 1
ATOM 937 C C . PRO A 1 119 ? 17.074 0.186 -16.877 1.00 53.38 119 PRO A C 1
ATOM 939 O O . PRO A 1 119 ? 17.390 -0.888 -16.374 1.00 53.38 119 PRO A O 1
ATOM 942 N N . SER A 1 120 ? 16.976 1.308 -16.154 1.00 52.12 120 SER A N 1
ATOM 943 C CA . SER A 1 120 ? 17.231 1.414 -14.711 1.00 52.12 120 SER A CA 1
ATOM 944 C C . SER A 1 120 ? 15.993 1.197 -13.829 1.0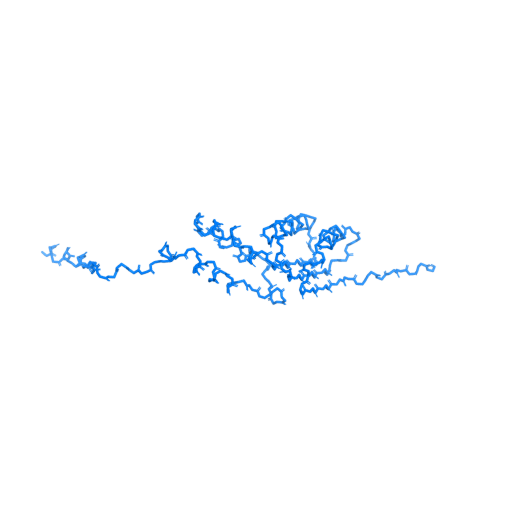0 52.12 120 SER A C 1
ATOM 946 O O . SER A 1 120 ? 16.022 1.567 -12.660 1.00 52.12 120 SER A O 1
ATOM 948 N N . SER A 1 121 ? 14.871 0.707 -14.371 1.00 55.88 121 SER A N 1
ATOM 949 C CA . SER A 1 121 ? 13.622 0.603 -13.609 1.00 55.88 121 SER A CA 1
ATOM 950 C C . SER A 1 121 ? 13.751 -0.415 -12.461 1.00 55.88 121 SER A C 1
ATOM 952 O O . SER A 1 121 ? 13.674 -1.629 -12.680 1.00 55.88 121 SER A O 1
ATOM 954 N N . ASP A 1 122 ? 13.853 0.077 -11.226 1.00 62.50 122 ASP A N 1
ATOM 955 C CA . ASP A 1 122 ? 13.772 -0.711 -9.984 1.00 62.50 122 ASP A CA 1
ATOM 956 C C . ASP A 1 122 ? 12.389 -1.374 -9.772 1.00 62.50 122 ASP A C 1
ATOM 958 O O . ASP A 1 122 ? 12.138 -1.998 -8.741 1.00 62.50 122 ASP A O 1
ATOM 962 N N . CYS A 1 123 ? 11.499 -1.329 -10.775 1.00 72.00 123 CYS A N 1
ATOM 963 C CA . CYS A 1 123 ? 10.255 -2.096 -10.836 1.00 72.00 123 CYS A CA 1
ATOM 964 C C . CYS A 1 123 ? 10.467 -3.581 -10.535 1.00 72.00 123 CYS A C 1
ATOM 966 O O . CYS A 1 123 ? 9.602 -4.206 -9.937 1.00 72.00 123 CYS A O 1
ATOM 968 N N . ALA A 1 124 ? 11.625 -4.152 -10.883 1.00 79.88 124 ALA A N 1
ATOM 969 C CA . ALA A 1 124 ? 11.946 -5.534 -10.533 1.00 79.88 124 ALA A CA 1
ATOM 970 C C . ALA A 1 124 ? 11.957 -5.772 -9.010 1.00 79.88 124 ALA A C 1
ATOM 972 O O . ALA A 1 124 ? 11.471 -6.803 -8.551 1.00 79.88 124 ALA A O 1
ATOM 973 N N . SER A 1 125 ? 12.470 -4.823 -8.223 1.00 85.56 125 SER A N 1
ATOM 974 C CA . SER A 1 125 ? 12.489 -4.902 -6.758 1.00 85.56 125 SER A CA 1
ATOM 975 C C . SER A 1 125 ? 11.084 -4.758 -6.176 1.00 85.56 125 SER A C 1
ATOM 977 O O . SER A 1 125 ? 10.713 -5.520 -5.288 1.00 85.56 125 SER A O 1
ATOM 979 N N . LEU A 1 126 ? 10.275 -3.844 -6.723 1.00 87.69 126 LEU A N 1
ATOM 980 C CA . LEU A 1 126 ? 8.864 -3.700 -6.353 1.00 87.69 126 LEU A CA 1
ATOM 981 C C . LEU A 1 126 ? 8.064 -4.976 -6.663 1.00 87.69 126 LEU A C 1
ATOM 983 O O . LEU A 1 126 ? 7.317 -5.459 -5.817 1.00 87.69 126 LEU A O 1
ATOM 987 N N . LEU A 1 127 ? 8.255 -5.548 -7.856 1.00 88.25 127 LEU A N 1
ATOM 988 C CA . LEU A 1 127 ? 7.616 -6.794 -8.281 1.00 88.25 127 LEU A CA 1
ATOM 989 C C . LEU A 1 127 ? 8.031 -7.981 -7.407 1.00 88.25 127 LEU A C 1
ATOM 991 O O . LEU A 1 127 ? 7.197 -8.820 -7.079 1.00 88.25 127 LEU A O 1
ATOM 995 N N . ARG A 1 128 ? 9.302 -8.052 -6.997 1.00 91.94 128 ARG A N 1
ATOM 996 C CA . ARG A 1 128 ? 9.765 -9.063 -6.036 1.00 91.94 128 ARG A CA 1
ATOM 997 C C . ARG A 1 128 ? 9.085 -8.892 -4.682 1.00 91.94 128 ARG A C 1
ATOM 999 O O . ARG A 1 128 ? 8.512 -9.859 -4.191 1.00 91.94 128 ARG A O 1
ATOM 1006 N N . LEU A 1 129 ? 9.068 -7.668 -4.150 1.00 93.81 129 LEU A N 1
ATOM 1007 C CA . LEU A 1 129 ? 8.426 -7.346 -2.875 1.00 93.81 129 LEU A CA 1
ATOM 1008 C C . LEU A 1 129 ? 6.961 -7.802 -2.853 1.00 93.81 129 LEU A C 1
ATOM 1010 O O . LEU A 1 129 ? 6.541 -8.496 -1.936 1.00 93.81 129 LEU A O 1
ATOM 1014 N N . ILE A 1 130 ? 6.168 -7.466 -3.872 1.00 93.12 130 ILE A N 1
ATOM 1015 C CA . ILE A 1 130 ? 4.761 -7.895 -3.910 1.00 93.12 130 ILE A CA 1
ATOM 1016 C C . ILE A 1 130 ? 4.618 -9.410 -4.120 1.00 93.12 130 ILE A C 1
ATOM 1018 O O . ILE A 1 130 ? 3.671 -10.005 -3.600 1.00 93.12 130 ILE A O 1
ATOM 1022 N N . ALA A 1 131 ? 5.522 -10.042 -4.883 1.00 94.81 131 ALA A N 1
ATOM 1023 C CA . ALA A 1 131 ? 5.461 -11.467 -5.213 1.00 94.81 131 ALA A CA 1
ATOM 1024 C C . ALA A 1 131 ? 5.707 -12.358 -3.990 1.00 94.81 131 ALA A C 1
ATOM 1026 O O . ALA A 1 131 ? 5.129 -13.445 -3.901 1.00 94.81 131 ALA A O 1
ATOM 1027 N N . GLU A 1 132 ? 6.472 -11.877 -3.007 1.00 96.75 132 GLU A N 1
ATOM 1028 C CA . GLU A 1 132 ? 6.624 -12.523 -1.694 1.00 96.75 132 GLU A CA 1
ATOM 1029 C C . GLU A 1 132 ? 5.274 -12.699 -0.974 1.00 96.75 132 GLU A C 1
ATOM 1031 O O . GLU A 1 132 ? 5.078 -13.656 -0.224 1.00 96.75 132 GLU A O 1
ATOM 1036 N N . HIS A 1 133 ? 4.293 -11.844 -1.277 1.00 96.81 133 HIS A N 1
ATOM 1037 C CA . HIS A 1 133 ? 2.935 -11.897 -0.735 1.00 96.81 133 HIS A CA 1
ATOM 1038 C C . HIS A 1 133 ? 1.910 -12.517 -1.702 1.00 96.81 133 HIS A C 1
ATOM 1040 O O . HIS A 1 133 ? 0.703 -12.383 -1.488 1.00 96.81 133 HIS A O 1
ATOM 1046 N N . SER A 1 134 ? 2.360 -13.236 -2.738 1.00 96.75 134 SER A N 1
ATOM 1047 C CA . SER A 1 134 ? 1.511 -13.806 -3.803 1.00 96.75 134 SER A CA 1
ATOM 1048 C C . SER A 1 134 ? 0.362 -14.689 -3.319 1.00 96.75 134 SER A C 1
ATOM 1050 O O . SER A 1 134 ? -0.713 -14.685 -3.914 1.00 96.75 134 SER A O 1
ATOM 1052 N N . LYS A 1 135 ? 0.525 -15.379 -2.184 1.00 97.62 135 LYS A N 1
ATOM 1053 C CA . LYS A 1 135 ? -0.537 -16.200 -1.570 1.00 97.62 135 LYS A CA 1
ATOM 1054 C C . LYS A 1 135 ? -1.779 -15.402 -1.161 1.00 97.62 135 LYS A C 1
ATOM 1056 O O . LYS A 1 135 ? -2.842 -15.985 -0.985 1.00 97.62 135 LYS A O 1
ATOM 1061 N N . ARG A 1 136 ? -1.641 -14.089 -0.969 1.00 97.38 136 ARG A N 1
ATOM 1062 C CA . ARG A 1 136 ? -2.728 -13.187 -0.569 1.00 97.38 136 ARG A CA 1
ATOM 1063 C C . ARG A 1 136 ? -3.391 -12.517 -1.770 1.00 97.38 136 ARG A C 1
ATOM 1065 O O . ARG A 1 136 ? -4.342 -11.769 -1.589 1.00 97.38 136 ARG A O 1
ATOM 1072 N N . TRP A 1 137 ? -2.897 -12.711 -2.987 1.00 96.19 137 TRP A N 1
ATOM 1073 C CA . TRP A 1 137 ? -3.411 -11.991 -4.147 1.00 96.19 137 TRP A CA 1
ATOM 1074 C C . TRP A 1 137 ? -4.827 -12.451 -4.502 1.00 96.19 137 TRP A C 1
ATOM 1076 O O . TRP A 1 137 ? -5.060 -13.622 -4.786 1.00 96.19 137 TRP A O 1
ATOM 1086 N N . ARG A 1 138 ? -5.775 -11.509 -4.509 1.00 95.56 138 ARG A N 1
ATOM 1087 C CA . ARG A 1 138 ? -7.156 -11.731 -4.966 1.00 95.56 138 ARG A CA 1
ATOM 1088 C C . ARG A 1 138 ? -7.394 -11.169 -6.359 1.00 95.56 138 ARG A C 1
ATOM 1090 O O . ARG A 1 138 ? -8.162 -11.735 -7.129 1.00 95.56 138 ARG A O 1
ATOM 1097 N N . TYR A 1 139 ? -6.761 -10.044 -6.666 1.00 92.00 139 TYR A N 1
ATOM 1098 C CA . TYR A 1 139 ? -6.820 -9.411 -7.973 1.00 92.00 139 TYR A CA 1
ATOM 1099 C C . TYR A 1 139 ? -5.463 -8.795 -8.284 1.00 92.00 139 TYR A C 1
ATOM 1101 O O . TYR A 1 139 ? -4.920 -8.068 -7.451 1.00 92.00 139 TYR A O 1
ATOM 1109 N N . VAL A 1 140 ? -4.935 -9.072 -9.472 1.00 92.50 140 VAL A N 1
ATOM 1110 C CA . VAL A 1 140 ? -3.688 -8.481 -9.954 1.00 92.50 140 VAL A CA 1
ATOM 1111 C C . VAL A 1 140 ? -3.857 -7.995 -11.381 1.00 92.50 140 VAL A C 1
ATOM 1113 O O . VAL A 1 140 ? -4.389 -8.704 -12.233 1.00 92.50 140 VAL A O 1
ATOM 1116 N N . HIS A 1 141 ? -3.387 -6.783 -11.633 1.00 91.00 141 HIS A N 1
ATOM 1117 C CA . HIS A 1 141 ? -3.309 -6.195 -12.957 1.00 91.00 141 HIS A CA 1
ATOM 1118 C C . HIS A 1 141 ? -1.906 -5.631 -13.158 1.00 91.00 141 HIS A C 1
ATOM 1120 O O . HIS A 1 141 ? -1.476 -4.762 -12.403 1.00 91.00 141 HIS A O 1
ATOM 1126 N N . PHE A 1 142 ? -1.194 -6.141 -14.161 1.00 88.69 142 PHE A N 1
ATOM 1127 C CA . PHE A 1 142 ? 0.134 -5.667 -14.530 1.00 88.69 142 PHE A CA 1
ATOM 1128 C C . PHE A 1 142 ? 0.115 -5.197 -15.984 1.00 88.69 142 PHE A C 1
ATOM 1130 O O . PHE A 1 142 ? -0.088 -5.997 -16.896 1.00 88.69 142 PHE A O 1
ATOM 1137 N N . GLU A 1 143 ? 0.351 -3.907 -16.196 1.00 86.94 143 GLU A N 1
ATOM 1138 C CA . GLU A 1 143 ? 0.647 -3.318 -17.501 1.00 86.94 143 GLU A CA 1
ATOM 1139 C C . GLU A 1 143 ? 2.146 -3.007 -17.501 1.00 86.94 143 GLU A C 1
ATOM 1141 O O . GLU A 1 143 ? 2.599 -2.198 -16.702 1.00 86.94 143 GLU A O 1
ATOM 1146 N N . MET A 1 144 ? 2.935 -3.697 -18.325 1.00 79.56 144 MET A N 1
ATOM 1147 C CA . MET A 1 144 ? 4.401 -3.596 -18.309 1.00 79.56 144 MET A CA 1
ATOM 1148 C C . MET A 1 144 ? 4.917 -3.288 -19.715 1.00 79.56 144 MET A C 1
ATOM 1150 O O . MET A 1 144 ? 4.340 -3.779 -20.695 1.00 79.56 144 MET A O 1
ATOM 1154 N N . PRO A 1 145 ? 6.022 -2.537 -19.864 1.00 75.12 145 PRO A N 1
ATOM 1155 C CA . PRO A 1 145 ? 6.550 -2.242 -21.175 1.00 75.12 145 PRO A CA 1
ATOM 1156 C C . PRO A 1 145 ? 7.201 -3.515 -21.719 1.00 75.12 145 PRO A C 1
ATOM 1158 O O . PRO A 1 145 ? 8.116 -4.076 -21.113 1.00 75.12 145 PRO A O 1
ATOM 1161 N N . MET A 1 146 ? 6.750 -3.968 -22.890 1.00 63.78 146 MET A N 1
ATOM 1162 C CA . MET A 1 146 ? 7.430 -5.037 -23.621 1.00 63.78 146 MET A CA 1
ATOM 1163 C C . MET A 1 146 ? 8.865 -4.593 -23.915 1.00 63.78 146 MET A C 1
ATOM 1165 O O . MET A 1 146 ? 9.100 -3.689 -24.723 1.00 63.78 146 MET A O 1
ATOM 1169 N N . ARG A 1 147 ? 9.841 -5.219 -23.249 1.00 63.78 147 ARG A N 1
ATOM 1170 C CA . ARG A 1 147 ? 11.259 -5.022 -23.552 1.00 63.78 147 ARG A CA 1
ATOM 1171 C C . ARG A 1 147 ? 11.536 -5.682 -24.898 1.00 63.78 147 ARG A C 1
ATOM 1173 O O . ARG A 1 147 ? 11.763 -6.884 -24.977 1.00 63.78 147 ARG A O 1
ATOM 1180 N N . SER A 1 148 ? 11.497 -4.904 -25.976 1.00 54.81 148 SER A N 1
ATOM 1181 C CA . SER A 1 148 ? 11.968 -5.372 -27.276 1.00 54.81 148 SER A CA 1
ATOM 1182 C C . SER A 1 148 ? 13.483 -5.555 -27.191 1.00 54.81 148 SER A C 1
ATOM 1184 O O . SER A 1 148 ? 14.231 -4.574 -27.226 1.00 54.81 148 SER A O 1
ATOM 1186 N N . HIS A 1 149 ? 13.945 -6.797 -27.061 1.00 45.69 149 HIS A N 1
ATOM 1187 C CA . HIS A 1 149 ? 15.339 -7.117 -27.330 1.00 45.69 149 HIS A CA 1
ATOM 1188 C C . HIS A 1 149 ? 15.604 -6.767 -28.797 1.00 45.69 149 HIS A C 1
ATOM 1190 O O . HIS A 1 149 ? 15.022 -7.370 -29.697 1.00 45.69 149 HIS A O 1
ATOM 1196 N N . ARG A 1 150 ? 16.447 -5.760 -29.054 1.00 46.28 150 ARG A N 1
ATOM 1197 C CA . ARG A 1 150 ? 17.045 -5.613 -30.381 1.00 46.28 150 ARG A CA 1
ATOM 1198 C C . ARG A 1 150 ? 17.904 -6.854 -30.592 1.00 46.28 150 ARG A C 1
ATOM 1200 O O . ARG A 1 150 ? 18.910 -7.014 -29.907 1.00 46.28 150 ARG A O 1
ATOM 1207 N N . LEU A 1 151 ? 17.475 -7.730 -31.497 1.00 42.03 151 LEU A N 1
ATOM 1208 C CA . LEU A 1 151 ? 18.367 -8.697 -32.119 1.00 42.03 151 LEU A CA 1
ATOM 1209 C C . LEU A 1 151 ? 19.444 -7.866 -32.819 1.00 42.03 151 LEU A C 1
ATOM 1211 O O . LEU A 1 151 ? 19.162 -7.153 -33.781 1.00 42.03 151 LEU A O 1
ATOM 1215 N N . ILE A 1 152 ? 20.634 -7.853 -32.226 1.00 47.69 152 ILE A N 1
ATOM 1216 C CA . ILE A 1 152 ? 21.831 -7.293 -32.839 1.00 47.69 152 ILE A CA 1
ATOM 1217 C C . ILE A 1 152 ? 22.167 -8.258 -33.980 1.00 47.69 152 ILE A C 1
ATOM 1219 O O . ILE A 1 152 ? 22.559 -9.393 -33.714 1.00 47.69 152 ILE A O 1
ATOM 1223 N N . ASN A 1 153 ? 21.906 -7.821 -35.213 1.00 40.75 153 ASN A N 1
ATOM 1224 C CA . ASN A 1 153 ? 22.546 -8.356 -36.415 1.00 40.75 153 ASN A CA 1
ATOM 1225 C C . ASN A 1 153 ? 23.922 -7.712 -36.569 1.00 40.75 153 ASN A C 1
ATOM 1227 O O . ASN A 1 153 ? 24.020 -6.499 -36.265 1.00 40.75 153 ASN A O 1
#

InterPro domains:
  IPR036047 F-box-like domain superfamily [SSF81383] (23-117)

pLDDT: mean 79.0, std 18.06, range [38.69, 97.62]

Secondary structure (DSSP, 8-state):
--SSSSSTT-----TT-----GGGS-HHHHHHHHHHHSPPTTT---SS--HHHHHHTT-HHHHHHHHH-GGGGSEEEEEE-TT--HHHHHHHHHHHHHHHHHTTTSPEEEEEEE----TT-THHHHHHHHHTTGGGEEEEEEE----------

Radius of gyration: 23.37 Å; chains: 1; bounding box: 55×70×60 Å

Organism: NCBI:txid1095629